Protein AF-A0A3L8P2D5-F1 (afdb_monomer)

Structure (mmCIF, N/CA/C/O backbone):
data_AF-A0A3L8P2D5-F1
#
_entry.id   AF-A0A3L8P2D5-F1
#
loop_
_atom_site.group_PDB
_atom_site.id
_atom_site.type_symbol
_atom_site.label_atom_id
_atom_site.label_alt_id
_atom_site.label_comp_id
_atom_site.label_asym_id
_atom_site.label_entity_id
_atom_site.label_seq_id
_atom_site.pdbx_PDB_ins_code
_atom_site.Cartn_x
_atom_site.Cartn_y
_atom_site.Cartn_z
_atom_site.occupancy
_atom_site.B_iso_or_equiv
_atom_site.auth_seq_id
_atom_site.auth_comp_id
_atom_site.auth_asym_id
_atom_site.auth_atom_id
_atom_site.pdbx_PDB_model_num
ATOM 1 N N . MET A 1 1 ? -11.257 35.135 -0.622 1.00 42.25 1 MET A N 1
ATOM 2 C CA . MET A 1 1 ? -10.830 34.082 0.324 1.00 42.25 1 MET A CA 1
ATOM 3 C C . MET A 1 1 ? -11.720 32.874 0.102 1.00 42.25 1 MET A C 1
ATOM 5 O O . MET A 1 1 ? -12.869 32.899 0.522 1.00 42.25 1 MET A O 1
ATOM 9 N N . SER A 1 2 ? -11.250 31.870 -0.635 1.00 40.53 2 SER A N 1
ATOM 10 C CA . SER A 1 2 ? -12.008 30.625 -0.785 1.00 40.53 2 SER A CA 1
ATOM 11 C C . SER A 1 2 ? -11.884 29.831 0.516 1.00 40.53 2 SER A C 1
ATOM 13 O O . SER A 1 2 ? -10.762 29.685 1.003 1.00 40.53 2 SER A O 1
ATOM 15 N N . PRO A 1 3 ? -12.984 29.351 1.118 1.00 48.19 3 PRO A N 1
ATOM 16 C CA . PRO A 1 3 ? -12.895 28.535 2.318 1.00 48.19 3 PRO A CA 1
ATOM 17 C C . PRO A 1 3 ? -12.139 27.254 1.964 1.00 48.19 3 PRO A C 1
ATOM 19 O O . PRO A 1 3 ? -12.594 26.473 1.125 1.00 48.19 3 PRO A O 1
ATOM 22 N N . SER A 1 4 ? -10.977 27.047 2.585 1.00 52.94 4 SER A N 1
ATOM 23 C CA . SER A 1 4 ? -10.282 25.763 2.563 1.00 52.94 4 SER A CA 1
ATOM 24 C C . SER A 1 4 ? -11.238 24.727 3.138 1.00 52.94 4 SER A C 1
ATOM 26 O O . SER A 1 4 ? -11.422 24.649 4.354 1.00 52.94 4 SER A O 1
ATOM 28 N N . ARG A 1 5 ? -11.911 23.965 2.267 1.00 55.38 5 ARG A N 1
ATOM 29 C CA . ARG A 1 5 ? -12.658 22.778 2.682 1.00 55.38 5 ARG A CA 1
ATOM 30 C C . ARG A 1 5 ? -11.652 21.887 3.392 1.00 55.38 5 ARG A C 1
ATOM 32 O O . ARG A 1 5 ? -10.749 21.362 2.746 1.00 55.38 5 ARG A O 1
ATOM 39 N N . ARG A 1 6 ? -11.783 21.771 4.717 1.00 58.53 6 ARG A N 1
ATOM 40 C CA . ARG A 1 6 ? -11.026 20.786 5.485 1.00 58.53 6 ARG A CA 1
ATOM 41 C C . ARG A 1 6 ? -11.311 19.439 4.837 1.00 58.53 6 ARG A C 1
ATOM 43 O O . ARG A 1 6 ? -12.471 19.043 4.730 1.00 58.53 6 ARG A O 1
ATOM 50 N N . LEU A 1 7 ? -10.261 18.821 4.307 1.00 56.84 7 LEU A N 1
ATOM 51 C CA . LEU A 1 7 ? -10.342 17.456 3.823 1.00 56.84 7 LEU A CA 1
ATOM 52 C C . LEU A 1 7 ? -10.799 16.591 4.990 1.00 56.84 7 LEU A C 1
ATOM 54 O O . LEU A 1 7 ? -10.366 16.787 6.127 1.00 56.84 7 LEU A O 1
ATOM 58 N N . ASP A 1 8 ? -11.701 15.670 4.683 1.00 72.12 8 ASP A N 1
ATOM 59 C CA . ASP A 1 8 ? -12.025 14.584 5.587 1.00 72.12 8 ASP A CA 1
ATOM 60 C C . ASP A 1 8 ? -10.710 13.914 6.055 1.00 72.12 8 ASP A C 1
ATOM 62 O O . ASP A 1 8 ? -9.832 13.700 5.207 1.00 72.12 8 ASP A O 1
ATOM 66 N N . PRO A 1 9 ? -10.519 13.654 7.363 1.00 66.62 9 PRO A N 1
ATOM 67 C CA . PRO A 1 9 ? -9.258 13.141 7.902 1.00 66.62 9 PRO A CA 1
ATOM 68 C C . PRO A 1 9 ? -8.771 11.870 7.207 1.00 66.62 9 PRO A C 1
ATOM 70 O O . PRO A 1 9 ? -7.575 11.729 6.956 1.00 66.62 9 PRO A O 1
ATOM 73 N N . ASP A 1 10 ? -9.692 10.991 6.809 1.00 67.94 10 ASP A N 1
ATOM 74 C CA . ASP A 1 10 ? -9.354 9.751 6.115 1.00 67.94 10 ASP A CA 1
ATOM 75 C C . ASP A 1 10 ? -8.835 10.056 4.717 1.00 67.94 10 ASP A C 1
ATOM 77 O O . ASP A 1 10 ? -7.857 9.480 4.248 1.00 67.94 10 ASP A O 1
ATOM 81 N N . ARG A 1 11 ? -9.449 11.035 4.056 1.00 66.75 11 ARG A N 1
ATOM 82 C CA . ARG A 1 11 ? -9.037 11.475 2.726 1.00 66.75 11 ARG A CA 1
ATOM 83 C C . ARG A 1 11 ? -7.687 12.183 2.745 1.00 66.75 11 ARG A C 1
ATOM 85 O O . ARG A 1 11 ? -6.907 11.997 1.815 1.00 66.75 11 ARG A O 1
ATOM 92 N N . ALA A 1 12 ? -7.408 12.973 3.779 1.00 73.56 12 ALA A N 1
ATOM 93 C CA . ALA A 1 12 ? -6.095 13.579 3.982 1.00 73.56 12 ALA A CA 1
ATOM 94 C C . ALA A 1 12 ? -5.019 12.501 4.188 1.00 73.56 12 ALA A C 1
ATOM 96 O O . ALA A 1 12 ? -3.975 12.560 3.544 1.00 73.56 12 ALA A O 1
ATOM 97 N N . LEU A 1 13 ? -5.316 11.480 4.996 1.00 75.19 13 LEU A N 1
ATOM 98 C CA . LEU A 1 13 ? -4.400 10.375 5.270 1.00 75.19 13 LEU A CA 1
ATOM 99 C C . LEU A 1 13 ? -4.145 9.506 4.028 1.00 75.19 13 LEU A C 1
ATOM 101 O O . LEU A 1 13 ? -3.005 9.142 3.764 1.00 75.19 13 LEU A O 1
ATOM 105 N N . VAL A 1 14 ? -5.166 9.243 3.203 1.00 72.50 14 VAL A N 1
ATOM 106 C CA . VAL A 1 14 ? -4.989 8.565 1.903 1.00 72.50 14 VAL A CA 1
ATOM 107 C C . VAL A 1 14 ? -4.079 9.368 0.971 1.00 72.50 14 VAL A C 1
ATOM 109 O O . VAL A 1 14 ? -3.197 8.789 0.344 1.00 72.50 14 VAL A O 1
ATOM 112 N N . ILE A 1 15 ? -4.270 10.688 0.875 1.00 73.56 15 ILE A N 1
ATOM 113 C CA . ILE A 1 15 ? -3.415 11.555 0.046 1.00 73.56 15 ILE A CA 1
ATOM 114 C C . ILE A 1 15 ? -1.971 11.519 0.547 1.00 73.56 15 ILE A C 1
ATOM 116 O O . ILE A 1 15 ? -1.047 11.452 -0.258 1.00 73.56 15 ILE A O 1
ATOM 120 N N . GLU A 1 16 ? -1.775 11.543 1.863 1.00 79.19 16 GLU A N 1
ATOM 121 C CA . GLU A 1 16 ? -0.444 11.492 2.455 1.00 79.19 16 GLU A CA 1
ATOM 122 C C . GLU A 1 16 ? 0.246 10.145 2.197 1.00 79.19 16 GLU A C 1
ATOM 124 O O . GLU A 1 16 ? 1.402 10.128 1.786 1.00 79.19 16 GLU A O 1
ATOM 129 N N . LEU A 1 17 ? -0.474 9.027 2.349 1.00 74.06 17 LEU A N 1
ATOM 130 C CA . LEU A 1 17 ? 0.025 7.683 2.032 1.00 74.06 17 LEU A CA 1
ATOM 131 C C . LEU A 1 17 ? 0.432 7.567 0.559 1.00 74.06 17 LEU A C 1
ATOM 133 O O . LEU A 1 17 ? 1.506 7.061 0.255 1.00 74.06 17 LEU A O 1
ATOM 137 N N . ILE A 1 18 ? -0.401 8.075 -0.349 1.00 73.25 18 ILE A N 1
ATOM 138 C CA . ILE A 1 18 ? -0.109 8.113 -1.786 1.00 73.25 18 ILE A CA 1
ATOM 139 C C . ILE A 1 18 ? 1.147 8.944 -2.070 1.00 73.25 18 ILE A C 1
ATOM 141 O O . ILE A 1 18 ? 2.039 8.492 -2.780 1.00 73.25 18 ILE A O 1
ATOM 145 N N . ALA A 1 19 ? 1.244 10.140 -1.486 1.00 76.38 19 ALA A N 1
ATOM 146 C CA . ALA A 1 19 ? 2.378 11.032 -1.700 1.00 76.38 19 ALA A CA 1
ATOM 147 C C . ALA A 1 19 ? 3.691 10.471 -1.131 1.00 76.38 19 ALA A C 1
ATOM 149 O O . ALA A 1 19 ? 4.755 10.721 -1.696 1.00 76.38 19 ALA A O 1
ATOM 150 N N . THR A 1 20 ? 3.633 9.727 -0.021 1.00 75.44 20 THR A N 1
ATOM 151 C CA . THR A 1 20 ? 4.785 8.983 0.508 1.00 75.44 20 THR A CA 1
ATOM 152 C C . THR A 1 20 ? 5.239 7.934 -0.489 1.00 75.44 20 THR A C 1
ATOM 154 O O . THR A 1 20 ? 6.409 7.887 -0.827 1.00 75.44 20 THR A O 1
ATOM 157 N N . VAL A 1 21 ? 4.308 7.159 -1.025 1.00 69.75 21 VAL A N 1
ATOM 158 C CA . VAL A 1 21 ? 4.621 6.085 -1.962 1.00 69.75 21 VAL A CA 1
ATOM 159 C C . VAL A 1 21 ? 5.235 6.597 -3.270 1.00 69.75 21 VAL A C 1
ATOM 161 O O . VAL A 1 21 ? 6.204 6.018 -3.758 1.00 69.75 21 VAL A O 1
ATOM 164 N N . ASP A 1 22 ? 4.717 7.699 -3.816 1.00 70.88 22 ASP A N 1
ATOM 165 C CA . ASP A 1 22 ? 5.302 8.349 -4.996 1.00 70.88 22 ASP A CA 1
ATOM 166 C C . ASP A 1 22 ? 6.724 8.854 -4.723 1.00 70.88 22 ASP A C 1
ATOM 168 O O . ASP A 1 22 ? 7.606 8.746 -5.578 1.00 70.88 22 ASP A O 1
ATOM 172 N N . ARG A 1 23 ? 6.954 9.403 -3.525 1.00 73.56 23 ARG A N 1
ATOM 173 C CA . ARG A 1 23 ? 8.270 9.894 -3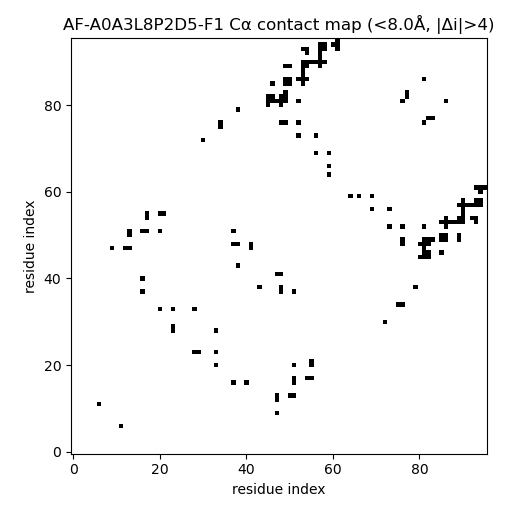.110 1.00 73.56 23 ARG A CA 1
ATOM 174 C C . ARG A 1 23 ? 9.255 8.750 -2.912 1.00 73.56 23 ARG A C 1
ATOM 176 O O . ARG A 1 23 ? 10.352 8.823 -3.443 1.00 73.56 23 ARG A O 1
ATOM 183 N N . ASP A 1 24 ? 8.858 7.694 -2.217 1.00 72.38 24 ASP A N 1
ATOM 184 C CA . ASP A 1 24 ? 9.708 6.536 -1.949 1.00 72.38 24 ASP A CA 1
ATOM 185 C C . ASP A 1 24 ? 10.159 5.857 -3.253 1.00 72.38 24 ASP A C 1
ATOM 187 O O . ASP A 1 24 ? 11.324 5.482 -3.396 1.00 72.38 24 ASP A O 1
ATOM 191 N N . LEU A 1 25 ? 9.257 5.768 -4.240 1.00 66.19 25 LEU A N 1
ATOM 192 C CA . LEU A 1 25 ? 9.585 5.325 -5.596 1.00 66.19 25 LEU A CA 1
ATOM 193 C C . LEU A 1 25 ? 10.622 6.215 -6.279 1.00 66.19 25 LEU A C 1
ATOM 195 O O . LEU A 1 25 ? 11.512 5.709 -6.962 1.00 66.19 25 LEU A O 1
ATOM 199 N N . HIS A 1 26 ? 10.470 7.533 -6.148 1.00 69.81 26 HIS A N 1
ATOM 200 C CA . HIS A 1 26 ? 11.376 8.503 -6.753 1.00 69.81 26 HIS A CA 1
ATOM 201 C C . HIS A 1 26 ? 12.759 8.486 -6.093 1.00 69.81 26 HIS A C 1
ATOM 203 O O . HIS A 1 26 ? 13.774 8.549 -6.785 1.00 69.81 26 HIS A O 1
ATOM 209 N N . ASP A 1 27 ? 12.785 8.349 -4.769 1.00 74.88 27 ASP A N 1
ATOM 210 C CA . ASP A 1 27 ? 13.987 8.383 -3.937 1.00 74.88 27 ASP A CA 1
ATOM 211 C C . ASP A 1 27 ? 14.716 7.025 -3.901 1.00 74.88 27 ASP A C 1
ATOM 213 O O . ASP A 1 27 ? 15.818 6.920 -3.362 1.00 74.88 27 ASP A O 1
ATOM 217 N N . GLY A 1 28 ? 14.133 5.981 -4.503 1.00 64.94 28 GLY A N 1
ATOM 218 C CA . GLY A 1 28 ? 14.724 4.645 -4.576 1.00 64.94 28 GLY A CA 1
ATOM 219 C C . GLY A 1 28 ? 14.740 3.907 -3.237 1.00 64.94 28 GLY A C 1
ATOM 220 O O . GLY A 1 28 ? 15.579 3.024 -3.043 1.00 64.94 28 GLY A O 1
ATOM 221 N N . ILE A 1 29 ? 13.833 4.261 -2.319 1.00 71.12 29 ILE A N 1
ATOM 222 C CA . ILE A 1 29 ? 13.657 3.546 -1.052 1.00 71.12 29 ILE A CA 1
ATOM 223 C C . ILE A 1 29 ? 13.285 2.087 -1.343 1.00 71.12 29 ILE A C 1
ATOM 225 O O . ILE A 1 29 ? 12.556 1.768 -2.289 1.00 71.12 29 ILE A O 1
ATOM 229 N N . GLY A 1 30 ? 13.831 1.175 -0.535 1.00 66.88 30 GLY A N 1
ATOM 230 C CA . GLY A 1 30 ? 13.539 -0.246 -0.652 1.00 66.88 30 GLY A CA 1
ATOM 231 C C . GLY A 1 30 ? 12.047 -0.505 -0.445 1.00 66.88 30 GLY A C 1
ATOM 232 O O . GLY A 1 30 ? 11.454 -0.054 0.527 1.00 66.88 30 GLY A O 1
ATOM 233 N N . ARG A 1 31 ? 11.423 -1.271 -1.341 1.00 68.62 31 ARG A N 1
ATOM 234 C CA . ARG A 1 31 ? 9.969 -1.527 -1.312 1.00 68.62 31 ARG A CA 1
ATOM 235 C C . ARG A 1 31 ? 9.468 -2.110 0.010 1.00 68.62 31 ARG A C 1
ATOM 237 O O . ARG A 1 31 ? 8.346 -1.819 0.410 1.00 68.62 31 ARG A O 1
ATOM 244 N N . ASP A 1 32 ? 10.285 -2.918 0.676 1.00 72.31 32 ASP A N 1
ATOM 245 C CA . ASP A 1 32 ? 9.965 -3.516 1.976 1.00 72.31 32 ASP A CA 1
ATOM 246 C C . ASP A 1 32 ? 9.809 -2.428 3.044 1.00 72.31 32 ASP A C 1
ATOM 248 O O . ASP A 1 32 ? 8.845 -2.441 3.806 1.00 72.31 32 ASP A O 1
ATOM 252 N N . GLU A 1 33 ? 10.690 -1.429 3.011 1.00 75.94 33 GLU A N 1
ATOM 253 C CA . GLU A 1 33 ? 10.656 -0.267 3.895 1.00 75.94 33 GLU A CA 1
ATOM 254 C C . GLU A 1 33 ? 9.416 0.600 3.620 1.00 75.94 33 GLU A C 1
ATOM 256 O O . GLU A 1 33 ? 8.713 0.983 4.555 1.00 75.94 33 GLU A O 1
ATOM 261 N N . SER A 1 34 ? 9.049 0.815 2.351 1.00 73.88 34 SER A N 1
ATOM 262 C CA . SER A 1 34 ? 7.794 1.502 2.002 1.00 73.88 34 SER A CA 1
ATOM 263 C C . SER A 1 34 ? 6.549 0.754 2.472 1.00 73.88 34 SER A C 1
ATOM 265 O O . SER A 1 34 ? 5.597 1.381 2.938 1.00 73.88 34 SER A O 1
ATOM 267 N N . ILE A 1 35 ? 6.524 -0.579 2.379 1.00 75.88 35 ILE A N 1
ATOM 268 C CA . ILE A 1 35 ? 5.396 -1.383 2.874 1.00 75.88 35 ILE A CA 1
ATOM 269 C C . ILE A 1 35 ? 5.279 -1.255 4.393 1.00 75.88 35 ILE A C 1
ATOM 271 O O . ILE A 1 35 ? 4.172 -1.063 4.899 1.00 75.88 35 ILE A O 1
ATOM 275 N N . GLU A 1 36 ? 6.390 -1.334 5.123 1.00 81.81 36 GLU A N 1
ATOM 276 C CA . GLU A 1 36 ? 6.394 -1.152 6.577 1.00 81.81 36 GLU A CA 1
ATOM 277 C C . GLU A 1 36 ? 5.924 0.254 6.970 1.00 81.81 36 GLU A C 1
ATOM 279 O O . GLU A 1 36 ? 5.065 0.396 7.844 1.00 81.81 36 GLU A O 1
ATOM 284 N N . LEU A 1 37 ? 6.393 1.296 6.277 1.00 77.69 37 LEU A N 1
ATOM 285 C CA . LEU A 1 37 ? 5.950 2.676 6.490 1.00 77.69 37 LEU A CA 1
ATOM 286 C C . LEU A 1 37 ? 4.452 2.851 6.208 1.00 77.69 37 LEU A C 1
ATOM 288 O O . LEU A 1 37 ? 3.744 3.493 6.988 1.00 77.69 37 LEU A O 1
ATOM 292 N N . LEU A 1 38 ? 3.948 2.253 5.126 1.00 77.06 38 LEU A N 1
ATOM 293 C CA . LEU A 1 38 ? 2.525 2.252 4.786 1.00 77.06 38 LEU A CA 1
ATOM 294 C C . LEU A 1 38 ? 1.679 1.566 5.860 1.00 77.06 38 LEU A C 1
ATOM 296 O O . LEU A 1 38 ? 0.633 2.089 6.242 1.00 77.06 38 LEU A O 1
ATOM 300 N N . GLN A 1 39 ? 2.127 0.419 6.372 1.00 80.69 39 GLN A N 1
ATOM 301 C CA . GLN A 1 39 ? 1.441 -0.298 7.446 1.00 80.69 39 GLN A CA 1
ATOM 302 C C . GLN A 1 39 ? 1.409 0.515 8.743 1.00 80.69 39 GLN A C 1
ATOM 304 O O . GLN A 1 39 ? 0.349 0.638 9.365 1.00 80.69 39 GLN A O 1
ATOM 309 N N . GLN A 1 40 ? 2.547 1.098 9.134 1.00 83.12 40 GLN A N 1
ATOM 310 C CA . GLN A 1 40 ? 2.655 1.932 10.332 1.00 83.12 40 GLN A CA 1
ATOM 311 C C . GLN A 1 40 ? 1.730 3.150 10.242 1.00 83.12 40 GLN A C 1
ATOM 313 O O . GLN A 1 40 ? 0.978 3.426 11.177 1.00 83.12 40 GLN A O 1
ATOM 318 N N . ARG A 1 41 ? 1.725 3.842 9.096 1.00 79.38 41 ARG A N 1
ATOM 319 C CA . ARG A 1 41 ? 0.874 5.018 8.860 1.00 79.38 41 ARG A CA 1
ATOM 320 C C . ARG A 1 41 ? -0.610 4.672 8.749 1.00 79.38 41 ARG A C 1
ATOM 322 O O . ARG A 1 41 ? -1.447 5.463 9.173 1.00 79.38 41 ARG A O 1
ATOM 329 N N . ALA A 1 42 ? -0.949 3.501 8.210 1.00 79.94 42 ALA A N 1
ATOM 330 C CA . ALA A 1 42 ? -2.329 3.025 8.179 1.00 79.94 42 ALA A CA 1
ATOM 331 C C . ALA A 1 42 ? -2.848 2.646 9.579 1.00 79.94 42 ALA A C 1
ATOM 333 O O . ALA A 1 42 ? -4.058 2.620 9.787 1.00 79.94 42 ALA A O 1
ATOM 334 N N . GLY A 1 43 ? -1.975 2.344 10.548 1.00 82.44 43 GLY A N 1
ATOM 335 C CA . GLY A 1 43 ? -2.377 2.092 11.937 1.00 82.44 43 GLY A CA 1
ATOM 336 C C . GLY A 1 43 ? -3.391 0.950 12.089 1.00 82.44 43 GLY A C 1
ATOM 337 O O . GLY A 1 43 ? -4.311 1.039 12.898 1.00 82.44 43 GLY A O 1
ATOM 338 N N . GLY A 1 44 ? -3.282 -0.097 11.262 1.00 79.50 44 GLY A N 1
ATOM 339 C CA . GLY A 1 44 ? -4.215 -1.234 11.247 1.00 79.50 44 GLY A CA 1
ATOM 340 C C . GLY A 1 44 ? -5.512 -1.010 10.456 1.00 79.50 44 GLY A C 1
ATOM 341 O O . GLY A 1 44 ? -6.334 -1.924 10.349 1.00 79.50 44 GLY A O 1
ATOM 342 N N . ARG A 1 45 ? -5.707 0.169 9.852 1.00 81.06 45 ARG A N 1
ATOM 343 C CA . ARG A 1 45 ? -6.849 0.454 8.976 1.00 81.06 45 ARG A CA 1
ATOM 344 C C . ARG A 1 45 ? -6.677 -0.149 7.585 1.00 81.06 45 ARG A C 1
ATOM 346 O O . ARG A 1 45 ? -5.999 0.389 6.709 1.00 81.06 45 ARG A O 1
ATOM 353 N N . ARG A 1 46 ? -7.341 -1.286 7.392 1.00 81.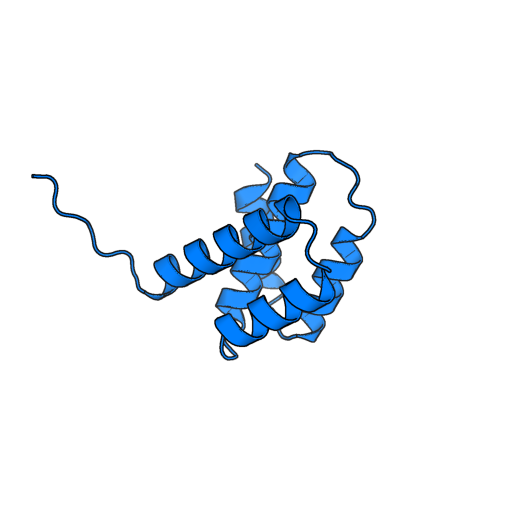06 46 ARG A N 1
ATOM 354 C CA . ARG A 1 46 ? -7.293 -2.120 6.179 1.00 81.06 46 ARG A CA 1
ATOM 355 C C . ARG A 1 46 ? -7.786 -1.398 4.921 1.00 81.06 46 ARG A C 1
ATOM 357 O O . ARG A 1 46 ? -7.301 -1.682 3.829 1.00 81.06 46 ARG A O 1
ATOM 364 N N . ASP A 1 47 ? -8.724 -0.469 5.078 1.00 77.12 47 ASP A N 1
ATOM 365 C CA . ASP A 1 47 ? -9.299 0.360 4.015 1.00 77.12 47 ASP A CA 1
ATOM 366 C C . ASP A 1 47 ? -8.304 1.402 3.484 1.00 77.12 47 ASP A C 1
ATOM 368 O O . ASP A 1 47 ? -8.144 1.563 2.275 1.00 77.12 47 ASP A O 1
ATOM 372 N N . LEU A 1 48 ? -7.557 2.054 4.379 1.00 78.31 48 LEU A N 1
ATOM 373 C CA . LEU A 1 48 ? -6.512 3.007 3.997 1.00 78.31 48 LEU A CA 1
ATOM 374 C C . LEU A 1 48 ? -5.339 2.314 3.307 1.00 78.31 48 LEU A C 1
ATOM 376 O O . LEU A 1 48 ? -4.829 2.806 2.299 1.00 78.31 48 LEU A O 1
ATOM 380 N N . LEU A 1 49 ? -4.950 1.144 3.819 1.00 80.44 49 LEU A N 1
ATOM 381 C CA . LEU A 1 49 ? -3.911 0.327 3.202 1.00 80.44 49 LEU A CA 1
ATOM 382 C C . LEU A 1 49 ? -4.335 -0.136 1.800 1.00 80.44 49 LEU A C 1
ATOM 384 O O . LEU A 1 49 ? -3.535 -0.083 0.870 1.00 80.44 49 LEU A O 1
ATOM 388 N N . ALA A 1 50 ? -5.608 -0.507 1.621 1.00 79.06 50 ALA A N 1
ATOM 389 C CA . ALA A 1 50 ? -6.177 -0.842 0.317 1.00 79.06 50 ALA A CA 1
ATOM 390 C C . ALA A 1 50 ? -6.197 0.352 -0.652 1.00 79.06 50 ALA A C 1
ATOM 392 O O . ALA A 1 50 ? -5.921 0.191 -1.843 1.00 79.06 50 ALA A O 1
ATOM 393 N N . ALA A 1 51 ? -6.490 1.557 -0.156 1.00 79.19 51 ALA A N 1
ATOM 394 C CA . ALA A 1 51 ? -6.462 2.771 -0.963 1.00 79.19 51 ALA A CA 1
ATOM 395 C C . ALA A 1 51 ? -5.051 3.088 -1.479 1.00 79.19 51 ALA A C 1
ATOM 397 O O . ALA A 1 51 ? -4.886 3.341 -2.675 1.00 79.19 51 ALA A O 1
ATOM 398 N N . ALA A 1 52 ? -4.042 3.017 -0.605 1.00 76.31 52 ALA A N 1
ATOM 399 C CA . ALA A 1 52 ? -2.641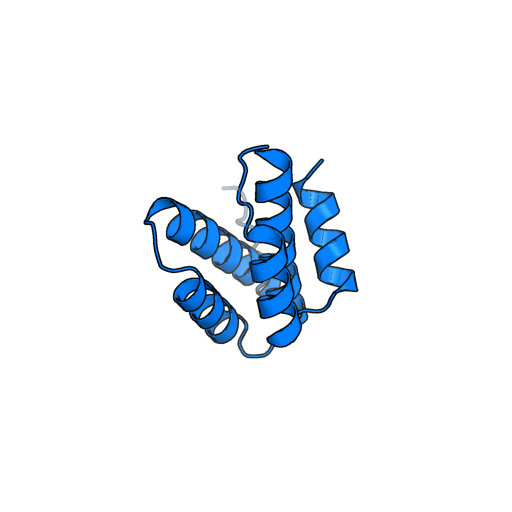 3.215 -0.972 1.00 76.31 52 ALA A CA 1
ATOM 400 C C . ALA A 1 52 ? -2.153 2.129 -1.949 1.00 76.31 52 ALA A C 1
ATOM 402 O O . ALA A 1 52 ? -1.604 2.448 -3.003 1.00 76.31 52 ALA A O 1
ATOM 403 N N . ALA A 1 53 ? -2.446 0.855 -1.653 1.00 74.56 53 ALA A N 1
ATOM 404 C CA . ALA A 1 53 ? -2.113 -0.288 -2.504 1.00 74.56 53 ALA A CA 1
ATOM 405 C C . ALA A 1 53 ? -2.702 -0.152 -3.914 1.00 74.56 53 ALA A C 1
ATOM 407 O O . ALA A 1 53 ? -2.018 -0.350 -4.920 1.00 74.56 53 ALA A O 1
ATOM 408 N N . GLY A 1 54 ? -3.986 0.202 -3.991 1.00 75.00 54 GLY A N 1
ATOM 409 C CA . GLY A 1 54 ? -4.688 0.309 -5.261 1.00 75.00 54 GLY A CA 1
ATOM 410 C C . GLY A 1 54 ? -4.255 1.524 -6.073 1.00 75.00 54 GLY A C 1
ATOM 411 O O . GLY A 1 54 ? -4.203 1.442 -7.298 1.00 75.00 54 GLY A O 1
ATOM 412 N N . HIS A 1 55 ? -3.905 2.634 -5.419 1.00 76.94 55 HIS A N 1
ATOM 413 C CA . HIS A 1 55 ? -3.350 3.791 -6.115 1.00 76.94 55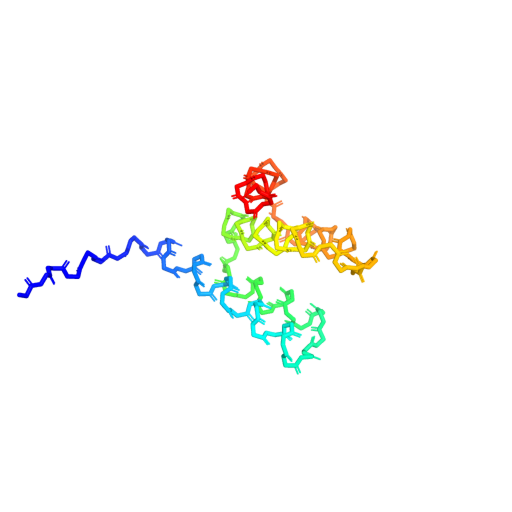 HIS A CA 1
ATOM 414 C C . HIS A 1 55 ? -1.987 3.475 -6.727 1.00 76.94 55 HIS A C 1
ATOM 416 O O . HIS A 1 55 ? -1.781 3.722 -7.913 1.00 76.94 55 HIS A O 1
ATOM 422 N N . TYR A 1 56 ? -1.105 2.843 -5.954 1.00 72.75 56 TYR A N 1
ATOM 423 C CA . TYR A 1 56 ? 0.213 2.437 -6.423 1.00 72.75 56 TYR A CA 1
ATOM 424 C C . TYR A 1 56 ? 0.145 1.518 -7.640 1.00 72.75 56 TYR A C 1
ATOM 426 O O . TYR A 1 56 ? 0.752 1.781 -8.676 1.00 72.75 56 TYR A O 1
ATOM 434 N N . LEU A 1 57 ? -0.672 0.467 -7.546 1.00 71.38 57 LEU A N 1
ATOM 435 C CA . LEU A 1 57 ? -0.861 -0.481 -8.636 1.00 71.38 57 LEU A CA 1
ATOM 436 C C . LEU A 1 57 ? -1.569 0.161 -9.845 1.00 71.38 57 LEU A C 1
ATOM 438 O O . LEU A 1 57 ? -1.333 -0.228 -10.984 1.00 71.38 57 LEU A O 1
ATOM 442 N N . GLY A 1 58 ? -2.420 1.163 -9.629 1.00 71.06 58 GLY A N 1
ATOM 443 C CA . GLY A 1 58 ? -3.038 1.913 -10.718 1.00 71.06 58 GLY A CA 1
ATOM 444 C C . GLY A 1 58 ? -2.070 2.850 -11.449 1.00 71.06 58 GLY A C 1
ATOM 445 O O . GLY A 1 58 ? -2.059 2.852 -12.678 1.00 71.06 58 GLY A O 1
ATOM 446 N N . LEU A 1 59 ? -1.226 3.594 -10.721 1.00 68.06 59 LEU A N 1
ATOM 447 C CA . LEU A 1 59 ? -0.132 4.387 -11.301 1.00 68.06 59 LEU A CA 1
ATOM 448 C C . LEU A 1 59 ? 0.811 3.493 -12.101 1.00 68.06 59 LEU A C 1
ATOM 450 O O . LEU A 1 59 ? 1.170 3.814 -13.233 1.00 68.06 59 LEU A O 1
ATOM 454 N N . PHE A 1 60 ? 1.131 2.334 -11.534 1.00 68.56 60 PHE A N 1
ATOM 455 C CA . PHE A 1 60 ? 1.944 1.319 -12.170 1.00 68.56 60 PHE A CA 1
ATOM 456 C C . PHE A 1 60 ? 1.399 0.900 -13.546 1.00 68.56 60 PHE A C 1
ATOM 458 O O . PHE A 1 60 ? 2.090 1.004 -14.561 1.00 68.56 60 PHE A O 1
ATOM 465 N N . LEU A 1 61 ? 0.130 0.485 -13.594 1.00 67.50 61 LEU A N 1
ATOM 466 C CA . LEU A 1 61 ? -0.525 0.060 -14.832 1.00 67.50 61 LEU A CA 1
ATOM 467 C C . LEU A 1 61 ? -0.652 1.201 -15.851 1.00 67.50 61 LEU A C 1
ATOM 469 O O . LEU A 1 61 ? -0.525 0.963 -17.051 1.00 67.50 61 LEU A O 1
ATOM 473 N N . ARG A 1 62 ? -0.881 2.436 -15.387 1.00 68.56 62 ARG A N 1
ATOM 474 C CA . ARG A 1 62 ? -1.037 3.618 -16.247 1.00 68.56 62 ARG A CA 1
ATOM 475 C C . ARG A 1 62 ? 0.269 4.051 -16.904 1.00 68.56 62 ARG A C 1
ATOM 477 O O . ARG A 1 62 ? 0.259 4.477 -18.056 1.00 68.56 62 ARG A O 1
ATOM 484 N N . HIS A 1 63 ? 1.383 3.967 -16.183 1.00 60.12 63 HIS A N 1
ATOM 485 C CA . HIS A 1 63 ? 2.672 4.413 -16.702 1.00 60.12 63 HIS A CA 1
ATOM 486 C C . HIS A 1 63 ? 3.324 3.415 -17.660 1.00 60.12 63 HIS A C 1
ATOM 488 O O . HIS A 1 63 ? 4.319 3.775 -18.284 1.00 60.12 63 HIS A O 1
ATOM 494 N N . GLY A 1 64 ? 2.784 2.196 -17.812 1.00 50.62 64 GLY A N 1
ATOM 495 C CA . GLY A 1 64 ? 3.242 1.195 -18.789 1.00 50.62 64 GLY A CA 1
ATOM 496 C C . GLY A 1 64 ? 4.707 0.760 -18.632 1.00 50.62 64 GLY A C 1
ATOM 497 O O . GLY A 1 64 ? 5.183 -0.095 -19.376 1.00 50.62 64 GLY A O 1
ATOM 498 N N . ALA A 1 65 ? 5.427 1.341 -17.674 1.00 51.34 65 ALA A N 1
ATOM 499 C CA . ALA A 1 65 ? 6.781 0.996 -17.318 1.00 51.34 65 ALA A CA 1
ATOM 500 C C . ALA A 1 65 ? 6.728 -0.359 -16.622 1.00 51.34 65 ALA A C 1
ATOM 502 O O . ALA A 1 65 ? 5.962 -0.548 -15.686 1.00 51.34 65 ALA A O 1
ATOM 503 N N . ALA A 1 66 ? 7.508 -1.324 -17.091 1.00 51.31 66 ALA A N 1
ATOM 504 C CA . ALA A 1 66 ? 7.598 -2.633 -16.472 1.00 51.31 66 ALA A CA 1
ATOM 505 C C . ALA A 1 66 ? 8.184 -2.514 -15.050 1.00 51.31 66 ALA A C 1
ATOM 507 O O . ALA A 1 66 ? 9.392 -2.403 -14.884 1.00 51.31 66 ALA A O 1
ATOM 508 N N . ALA A 1 67 ? 7.339 -2.559 -14.025 1.00 55.06 67 ALA A N 1
ATOM 509 C CA . ALA A 1 67 ? 7.691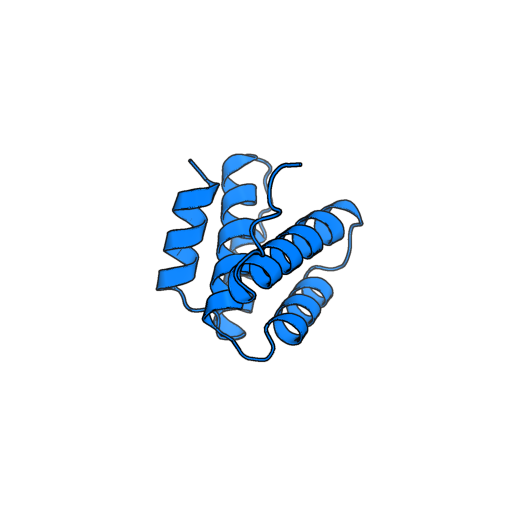 -2.955 -12.660 1.00 55.06 67 ALA A CA 1
ATOM 510 C C . ALA A 1 67 ? 7.218 -4.406 -12.542 1.00 55.06 67 ALA A C 1
ATOM 512 O O . ALA A 1 67 ? 6.065 -4.674 -12.187 1.00 55.06 67 ALA A O 1
ATOM 513 N N . PRO A 1 68 ? 8.065 -5.361 -12.961 1.00 57.75 68 PRO A N 1
ATOM 514 C CA . PRO A 1 68 ? 7.728 -6.785 -12.973 1.00 57.75 68 PRO A CA 1
ATOM 515 C C . PRO A 1 68 ? 7.305 -7.321 -11.593 1.00 57.75 68 PRO A C 1
ATOM 517 O O . PRO A 1 68 ? 6.710 -8.386 -11.489 1.00 57.75 68 PRO A O 1
ATOM 520 N N . ASP A 1 69 ? 7.584 -6.556 -10.548 1.00 62.91 69 ASP A N 1
ATOM 521 C CA . ASP A 1 69 ? 7.346 -6.814 -9.134 1.00 62.91 69 ASP A CA 1
ATOM 522 C C . ASP A 1 69 ? 6.023 -6.239 -8.576 1.00 62.91 69 ASP A C 1
ATOM 524 O O . ASP A 1 69 ? 5.677 -6.509 -7.426 1.00 62.91 69 ASP A O 1
ATOM 528 N N . ALA A 1 70 ? 5.226 -5.500 -9.357 1.00 66.06 70 ALA A N 1
ATOM 529 C CA . ALA A 1 70 ? 3.930 -4.986 -8.891 1.00 66.06 70 ALA A CA 1
ATOM 530 C C . ALA A 1 70 ? 2.970 -6.072 -8.336 1.00 66.06 70 ALA A C 1
ATOM 532 O O . ALA A 1 70 ? 2.291 -5.812 -7.335 1.00 66.06 70 ALA A O 1
ATOM 533 N N . PRO A 1 71 ? 2.918 -7.302 -8.899 1.00 68.88 71 PRO A N 1
ATOM 534 C CA . PRO A 1 71 ? 2.152 -8.401 -8.308 1.00 68.88 71 PRO A CA 1
ATOM 535 C C . PRO A 1 71 ? 2.670 -8.837 -6.928 1.00 68.88 71 PRO A C 1
ATOM 537 O O . PRO A 1 71 ? 1.876 -9.208 -6.064 1.00 68.88 71 PRO A O 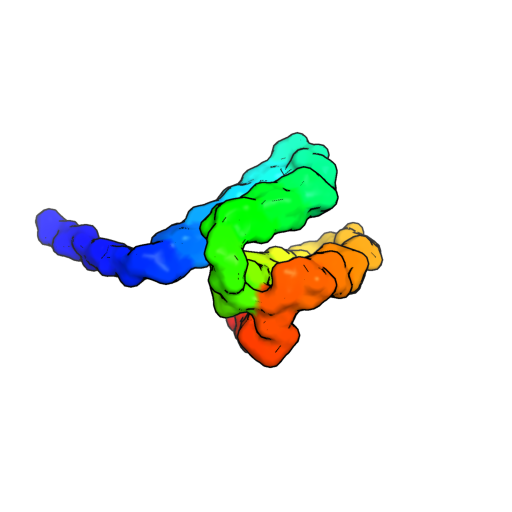1
ATOM 540 N N . GLU A 1 72 ? 3.984 -8.780 -6.708 1.00 73.44 72 GLU A N 1
ATOM 541 C CA . GLU A 1 72 ? 4.625 -9.120 -5.432 1.00 73.44 72 GLU A CA 1
ATOM 542 C C . GLU A 1 72 ? 4.354 -8.048 -4.368 1.00 73.44 72 GLU A C 1
ATOM 544 O O . GLU A 1 72 ? 4.077 -8.349 -3.208 1.00 73.44 72 GLU A O 1
ATOM 549 N N . TYR A 1 73 ? 4.336 -6.781 -4.772 1.00 69.88 73 TYR A N 1
ATOM 550 C CA . TYR A 1 73 ? 3.971 -5.680 -3.887 1.00 69.88 73 TYR A CA 1
ATOM 551 C C . TYR A 1 73 ? 2.502 -5.768 -3.443 1.00 69.88 73 TYR A C 1
ATOM 553 O O . TYR A 1 73 ? 2.182 -5.631 -2.260 1.00 69.88 73 TYR A O 1
ATOM 561 N N . LEU A 1 74 ? 1.600 -6.079 -4.383 1.00 72.94 74 LEU A N 1
ATOM 562 C CA . LEU A 1 74 ? 0.191 -6.317 -4.078 1.00 72.94 74 LEU A CA 1
ATOM 563 C C . LEU A 1 74 ? 0.021 -7.499 -3.115 1.00 72.94 74 LEU A C 1
ATOM 565 O O . LEU A 1 74 ? -0.725 -7.385 -2.144 1.00 72.94 74 LEU A O 1
ATOM 569 N N . SER A 1 75 ? 0.704 -8.622 -3.356 1.00 76.69 75 SER A N 1
ATOM 570 C CA . SER A 1 75 ? 0.575 -9.807 -2.502 1.00 76.69 75 SER A CA 1
ATOM 571 C C . SER A 1 75 ? 1.033 -9.528 -1.068 1.00 76.69 75 SER A C 1
ATOM 573 O O . SER A 1 75 ? 0.361 -9.944 -0.122 1.00 76.69 75 SER A O 1
ATOM 575 N N . ARG A 1 76 ? 2.099 -8.740 -0.888 1.00 76.56 76 ARG A N 1
ATOM 576 C CA . ARG A 1 76 ? 2.587 -8.313 0.431 1.00 76.56 76 ARG A CA 1
ATOM 577 C C . ARG A 1 76 ? 1.634 -7.360 1.144 1.00 76.56 76 ARG A C 1
ATOM 579 O O . ARG A 1 76 ? 1.423 -7.509 2.343 1.00 76.56 76 ARG A O 1
ATOM 586 N N . LEU A 1 77 ? 0.995 -6.437 0.431 1.00 73.38 77 LEU A N 1
ATOM 587 C CA . LEU A 1 77 ? -0.008 -5.543 1.022 1.00 73.38 77 LEU A CA 1
ATOM 588 C C . LEU A 1 77 ? -1.303 -6.274 1.389 1.00 73.38 77 LEU A C 1
ATOM 590 O O . LEU A 1 77 ? -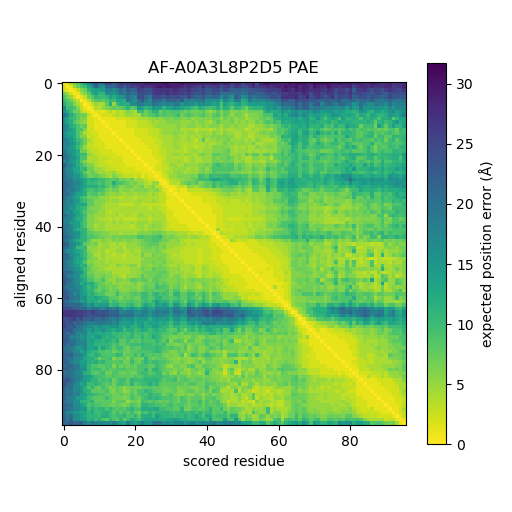1.914 -5.984 2.417 1.00 73.38 77 LEU A O 1
ATOM 594 N N . VAL A 1 78 ? -1.696 -7.278 0.606 1.00 79.50 78 VAL A N 1
ATOM 595 C CA . VAL A 1 78 ? -2.799 -8.178 0.968 1.00 79.50 78 VAL A CA 1
ATOM 596 C C . VAL A 1 78 ? -2.437 -9.013 2.198 1.00 79.50 78 VAL A C 1
ATOM 598 O O . VAL A 1 78 ? -3.250 -9.118 3.115 1.00 79.50 78 VAL A O 1
ATOM 601 N N . ALA A 1 79 ? -1.211 -9.544 2.270 1.00 80.38 79 ALA A N 1
ATOM 602 C CA . ALA A 1 79 ? -0.713 -10.251 3.452 1.00 80.38 79 ALA A CA 1
ATOM 603 C C . ALA A 1 79 ? -0.662 -9.342 4.695 1.00 80.38 79 ALA A C 1
ATOM 605 O O . ALA A 1 79 ? -0.943 -9.790 5.803 1.00 80.38 79 ALA A O 1
ATOM 606 N N . ALA A 1 80 ? -0.400 -8.049 4.494 1.00 74.25 80 ALA A N 1
ATOM 607 C CA . ALA A 1 80 ? -0.468 -7.005 5.513 1.00 74.25 80 ALA A CA 1
ATOM 608 C C . ALA A 1 80 ? -1.899 -6.612 5.925 1.00 74.25 80 ALA A C 1
ATOM 610 O O . ALA A 1 80 ? -2.092 -5.794 6.823 1.00 74.25 80 ALA A O 1
ATOM 611 N N . GLY A 1 81 ? -2.913 -7.185 5.276 1.00 78.25 81 GLY A N 1
ATOM 612 C CA . GLY A 1 81 ? -4.312 -7.008 5.628 1.00 78.25 81 GLY A CA 1
ATOM 613 C C . GLY A 1 81 ? -5.077 -6.018 4.756 1.00 78.25 81 GLY A C 1
ATOM 614 O O . GLY A 1 81 ? -6.217 -5.722 5.110 1.00 78.25 81 GLY A O 1
ATOM 615 N N . ALA A 1 82 ? -4.534 -5.534 3.638 1.00 78.94 82 ALA A N 1
ATOM 616 C CA . ALA A 1 82 ? -5.298 -4.709 2.702 1.00 78.94 82 ALA A CA 1
ATOM 617 C C . ALA A 1 82 ? -6.561 -5.445 2.218 1.00 78.94 82 ALA A C 1
ATOM 619 O O . ALA A 1 82 ? -6.527 -6.636 1.898 1.00 78.94 82 ALA A O 1
ATOM 620 N N . ASP A 1 83 ? -7.687 -4.734 2.155 1.00 82.81 83 ASP A N 1
ATOM 621 C CA . ASP A 1 83 ? -8.915 -5.275 1.575 1.00 82.81 83 ASP A CA 1
ATOM 622 C C . ASP A 1 83 ? -8.786 -5.377 0.045 1.00 82.81 83 ASP A C 1
ATOM 624 O O . ASP A 1 83 ? -8.614 -4.379 -0.660 1.00 82.81 83 ASP A O 1
ATOM 628 N N . LEU A 1 84 ? -8.867 -6.601 -0.479 1.00 76.69 84 LEU A N 1
ATOM 629 C CA . LEU A 1 84 ? -8.692 -6.905 -1.902 1.00 76.69 84 LEU A CA 1
ATOM 630 C C . LEU A 1 84 ? -9.758 -6.254 -2.794 1.00 76.69 84 LEU A C 1
ATOM 632 O O . LEU A 1 84 ? -9.441 -5.770 -3.884 1.00 76.69 84 LEU A O 1
ATOM 636 N N . ALA A 1 85 ? -11.014 -6.221 -2.343 1.00 78.69 85 ALA A N 1
ATOM 637 C CA . ALA A 1 85 ? -12.117 -5.660 -3.117 1.00 78.69 85 ALA A CA 1
ATOM 638 C C . ALA A 1 85 ? -11.987 -4.135 -3.221 1.00 78.69 85 ALA A C 1
ATOM 640 O O . ALA A 1 85 ? -12.147 -3.564 -4.305 1.00 78.69 85 ALA A O 1
ATOM 641 N N . GLN A 1 86 ? -11.623 -3.480 -2.117 1.00 78.81 86 GLN A N 1
ATOM 642 C CA . GLN A 1 86 ? -11.342 -2.048 -2.103 1.00 78.81 86 GLN A CA 1
ATOM 643 C C . GLN A 1 86 ? -10.099 -1.719 -2.930 1.00 78.81 86 GLN A C 1
ATOM 645 O O . GLN A 1 86 ? -10.138 -0.802 -3.749 1.00 78.81 86 GLN A O 1
ATOM 650 N N . THR A 1 87 ? -9.033 -2.514 -2.811 1.00 76.50 87 THR A N 1
ATOM 651 C CA . THR A 1 87 ? -7.806 -2.334 -3.600 1.00 76.50 87 THR A CA 1
ATOM 652 C C . THR A 1 87 ? -8.121 -2.341 -5.097 1.00 76.50 87 THR A C 1
ATOM 654 O O . THR A 1 87 ? -7.766 -1.402 -5.809 1.00 76.50 87 THR A O 1
ATOM 657 N N . ALA A 1 88 ? -8.884 -3.330 -5.576 1.00 74.25 88 ALA A N 1
ATOM 658 C CA . ALA A 1 88 ? -9.294 -3.413 -6.978 1.00 74.25 88 ALA A CA 1
ATOM 659 C C . ALA A 1 88 ? -10.118 -2.193 -7.440 1.00 74.25 88 ALA A C 1
ATOM 661 O O . ALA A 1 88 ? -9.946 -1.715 -8.565 1.00 74.25 88 ALA A O 1
ATOM 662 N N . ALA A 1 89 ? -10.989 -1.656 -6.580 1.00 75.88 89 ALA A N 1
ATOM 663 C CA . ALA A 1 89 ? -11.747 -0.442 -6.879 1.00 75.88 89 ALA A CA 1
ATOM 664 C C . ALA A 1 89 ? -10.833 0.791 -7.035 1.00 75.88 89 ALA A C 1
ATOM 666 O O . ALA A 1 89 ? -11.056 1.622 -7.918 1.00 75.88 89 ALA A O 1
ATOM 667 N N . HIS A 1 90 ? -9.782 0.894 -6.218 1.00 75.25 90 HIS A N 1
ATOM 668 C CA . HIS A 1 90 ? -8.798 1.976 -6.286 1.00 75.25 90 HIS A CA 1
ATOM 669 C C . HIS A 1 90 ? -7.872 1.883 -7.508 1.00 75.25 90 HIS A C 1
ATOM 671 O O . HIS A 1 90 ? -7.587 2.915 -8.122 1.00 75.25 90 HIS A O 1
ATOM 677 N N . VAL A 1 91 ? -7.490 0.669 -7.920 1.00 74.19 91 VAL A N 1
ATOM 678 C CA . VAL A 1 91 ? -6.736 0.437 -9.166 1.00 74.19 91 VAL A CA 1
ATOM 679 C C . VAL A 1 91 ? -7.5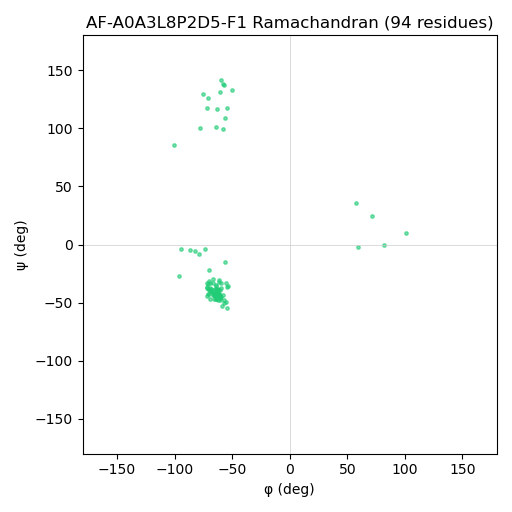11 0.964 -10.363 1.00 74.19 91 VAL A C 1
ATOM 681 O O . VAL A 1 91 ? -7.000 1.787 -11.118 1.00 74.19 91 VAL A O 1
ATOM 684 N N . ARG A 1 92 ? -8.779 0.554 -10.506 1.00 74.00 92 ARG A N 1
ATOM 685 C CA . ARG A 1 92 ? -9.634 0.986 -11.624 1.00 74.00 92 ARG A CA 1
ATOM 686 C C . ARG A 1 92 ? -9.825 2.498 -11.670 1.00 74.00 92 ARG A C 1
ATOM 688 O O . ARG A 1 92 ? -9.959 3.048 -12.749 1.00 74.00 92 ARG A O 1
ATOM 695 N N . ARG A 1 93 ? -9.848 3.177 -10.520 1.00 74.31 93 ARG A N 1
ATOM 696 C CA . ARG A 1 93 ? -9.975 4.641 -10.469 1.00 74.31 93 ARG A CA 1
ATOM 697 C C . ARG A 1 93 ? -8.714 5.357 -10.961 1.00 74.31 93 ARG A C 1
ATOM 699 O O . ARG A 1 93 ? -8.821 6.460 -11.476 1.00 74.31 93 ARG A O 1
ATOM 706 N N . THR A 1 94 ? -7.547 4.758 -10.751 1.00 67.06 94 THR A N 1
ATOM 707 C CA . THR A 1 94 ? -6.246 5.391 -11.019 1.00 67.06 94 THR A CA 1
ATOM 708 C C . THR A 1 94 ? -5.682 5.009 -12.396 1.00 67.06 94 THR A C 1
ATOM 710 O O . THR A 1 94 ? -4.927 5.780 -12.978 1.00 67.06 94 THR A O 1
ATOM 713 N N . ALA A 1 95 ? -6.053 3.838 -12.925 1.00 62.62 95 ALA A N 1
ATOM 714 C CA . ALA A 1 95 ? -5.561 3.304 -14.199 1.00 62.62 95 ALA A CA 1
ATOM 715 C C . ALA A 1 95 ? -6.338 3.773 -15.451 1.00 62.62 95 ALA A C 1
ATOM 717 O O . ALA A 1 95 ? -5.952 3.403 -16.558 1.00 62.62 95 ALA A O 1
ATOM 718 N N . VAL A 1 96 ? -7.428 4.535 -15.286 1.00 57.28 96 VAL A N 1
ATOM 719 C CA . VAL A 1 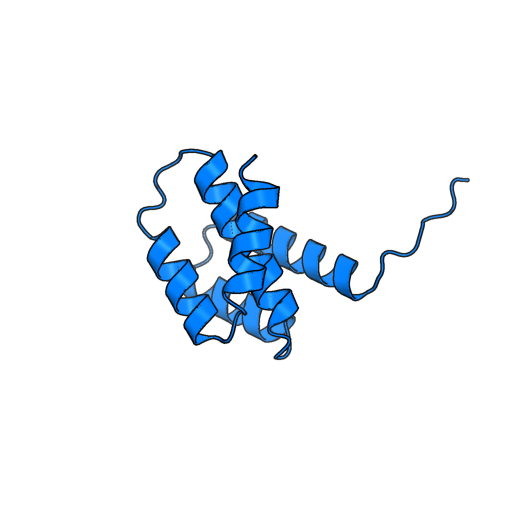96 ? -8.275 5.068 -16.376 1.00 57.28 96 VAL A CA 1
ATOM 720 C C . VAL A 1 96 ? -7.908 6.515 -16.678 1.00 57.28 96 VAL A C 1
ATOM 722 O O . VAL A 1 96 ? -7.677 7.275 -15.711 1.00 57.28 96 VAL A O 1
#

Solvent-accessible surface area (backbone atoms only — not comparable to full-atom values): 5302 Å² total; per-residue (Å²): 134,80,80,78,73,77,66,55,69,67,59,48,49,41,52,49,49,41,53,49,52,59,46,36,64,74,72,64,54,57,68,68,59,52,52,52,50,47,48,62,74,34,70,82,40,31,65,50,38,6,44,35,54,8,38,54,54,5,48,43,64,55,66,70,58,89,61,90,52,55,68,58,53,51,51,51,42,43,74,72,48,24,38,65,71,56,16,53,55,30,20,61,66,47,47,103

Sequence (96 aa):
MSPSRRLDPDRALVIELIATVDRDLHDGIGRDESIELLQQRAGGRRDLLAAAAGHYLGLFLRHGAAAPDAPEYLSRLVAAGADLAQTAAHVRRTAV

Organism: NCBI:txid2478913

Foldseek 3Di:
DPPPPPPDPLRVLLVVLQVLVVVCVVVVPDLVVNLVVLLVSCVLVQLSLLLSLLLVLLVVLQVVPDPVCNVVSSVVSVVSRHDPVSNVVNSVVRND

Radius of gyration: 13.38 Å; Cα contacts (8 Å, |Δi|>4): 91; chains: 1; bounding box: 28×44×31 Å

pLDDT: mean 71.08, std 9.07, range [40.53, 83.12]

Secondary structure (DSSP, 8-state):
-----PPPHHHHHHHHHHHHHHHHHHHT--HHHHHHHHHHHHTT-HHHHHHHHHHHHHHHHHH----TTHHHHHHHHHHTT--HHHHHHHHHHH--

Mean predicted aligned error: 8.58 Å